Protein AF-A0AAD5R180-F1 (afdb_monomer_lite)

Foldseek 3Di:
DDQWDKDFDADPNQTQKMKTKNDDPDCQRVFDADPVRPDTDHNDDMDIDMDRPSVPDDDPDDPPDDDDDPPDDDDDLQDWAPDADPVRDTRHHDDD

Radius of gyration: 18.38 Å; chains: 1; bounding box: 41×38×53 Å

InterPro domains:
  IPR010347 Tyrosyl-DNA phosphodiesterase I [PF06087] (1-54)
  IPR010347 Tyrosyl-DNA phosphodiesterase I [PTHR12415] (1-91)

Secondary structure (DSSP, 8-state):
----EEEEEEETTEEEEEEEES--SSHHHH-EEETTTTEEE--S---EEEE--GGG---SS-SSPPPPPTT-----TTS-B-S--TTS--B-----

pLDDT: mean 95.78, std 4.72, range [60.38, 98.69]

Structure (mmCIF, N/CA/C/O backbone):
data_AF-A0AAD5R180-F1
#
_entry.id   AF-A0AAD5R180-F1
#
loop_
_atom_site.group_PDB
_atom_site.id
_atom_site.type_symbol
_atom_site.label_atom_id
_atom_site.label_alt_id
_atom_site.label_comp_id
_atom_site.label_asym_id
_atom_site.label_entity_id
_atom_site.label_seq_id
_atom_site.pdbx_PDB_ins_code
_atom_site.Cartn_x
_atom_site.Cartn_y
_atom_site.Cartn_z
_atom_site.occupa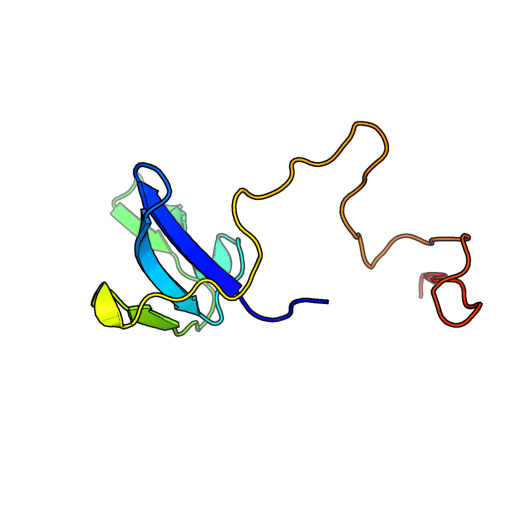ncy
_atom_site.B_iso_or_equiv
_atom_site.auth_seq_id
_atom_site.auth_comp_id
_atom_site.auth_asym_id
_atom_site.auth_atom_id
_atom_site.pdbx_PDB_model_num
ATOM 1 N N . MET A 1 1 ? -1.612 2.651 -14.854 1.00 87.88 1 MET A N 1
ATOM 2 C CA . MET A 1 1 ? -1.015 2.367 -13.532 1.00 87.88 1 MET A CA 1
ATOM 3 C C . MET A 1 1 ? -1.987 2.753 -12.434 1.00 87.88 1 MET A C 1
ATOM 5 O O . MET A 1 1 ? -2.656 3.771 -12.596 1.00 87.88 1 MET A O 1
ATOM 9 N N . PRO A 1 2 ? -2.109 1.953 -11.364 1.00 95.06 2 PRO A N 1
ATOM 10 C CA . PRO A 1 2 ? -3.039 2.242 -10.282 1.00 95.06 2 PRO A CA 1
ATOM 11 C C . PRO A 1 2 ? -2.600 3.489 -9.503 1.00 95.06 2 PRO A C 1
ATOM 13 O O . PRO A 1 2 ? -1.484 3.559 -9.000 1.00 95.06 2 PRO A O 1
ATOM 16 N N . HIS A 1 3 ? -3.499 4.468 -9.389 1.00 97.19 3 HIS A N 1
ATOM 17 C CA . HIS A 1 3 ? -3.380 5.580 -8.435 1.00 97.19 3 HIS A CA 1
ATOM 18 C C . HIS A 1 3 ? -4.303 5.394 -7.213 1.00 97.19 3 HIS A C 1
ATOM 20 O O . HIS A 1 3 ? -4.237 6.167 -6.256 1.00 97.19 3 HIS A O 1
ATOM 26 N N . VAL A 1 4 ? -5.165 4.373 -7.241 1.00 97.44 4 VAL A N 1
ATOM 27 C CA . VAL A 1 4 ? -6.035 3.953 -6.134 1.00 97.44 4 VAL A CA 1
ATOM 28 C C . VAL A 1 4 ? -5.224 3.227 -5.058 1.00 97.44 4 VAL A C 1
ATOM 30 O O . VAL A 1 4 ? -4.262 2.533 -5.382 1.00 97.44 4 VAL A O 1
ATOM 33 N N . LYS A 1 5 ? -5.602 3.388 -3.784 1.00 98.38 5 LYS A N 1
ATOM 34 C CA . LYS A 1 5 ? -4.999 2.679 -2.651 1.00 98.38 5 LYS A CA 1
ATOM 35 C C . LYS A 1 5 ? -6.088 1.867 -1.971 1.00 98.38 5 LYS A C 1
ATOM 37 O O . LYS A 1 5 ? -7.131 2.403 -1.587 1.00 98.38 5 LYS A O 1
ATOM 42 N N . THR A 1 6 ? -5.842 0.572 -1.849 1.00 98.06 6 THR A N 1
ATOM 43 C CA . THR A 1 6 ? -6.776 -0.369 -1.240 1.00 98.06 6 THR A CA 1
ATOM 44 C C . THR A 1 6 ? -6.055 -1.268 -0.258 1.00 98.06 6 THR A C 1
ATOM 46 O O . THR A 1 6 ? -4.995 -1.798 -0.582 1.00 98.06 6 THR A O 1
ATOM 49 N N . TYR A 1 7 ? -6.672 -1.499 0.892 1.00 98.19 7 TYR A N 1
ATOM 50 C CA . TYR A 1 7 ? -6.230 -2.477 1.880 1.00 98.19 7 TYR A CA 1
ATOM 51 C C . TYR A 1 7 ? -7.365 -3.477 2.068 1.00 98.19 7 TYR A C 1
ATOM 53 O O . TYR A 1 7 ? -8.525 -3.077 2.120 1.00 98.19 7 TYR A O 1
ATOM 61 N N . THR A 1 8 ? -7.060 -4.767 2.121 1.00 97.19 8 THR A N 1
ATOM 62 C CA . THR A 1 8 ? -8.077 -5.816 2.238 1.00 97.19 8 THR A CA 1
ATOM 63 C C . THR A 1 8 ? -7.565 -6.942 3.117 1.00 97.19 8 THR A C 1
ATOM 65 O O . THR A 1 8 ? -6.366 -7.224 3.133 1.00 97.19 8 THR A O 1
ATOM 68 N N . GLU A 1 9 ? -8.482 -7.601 3.810 1.00 96.94 9 GLU A N 1
ATOM 69 C CA . GLU A 1 9 ? -8.256 -8.924 4.376 1.00 96.94 9 GLU A CA 1
ATOM 70 C C . GLU A 1 9 ? -8.990 -9.964 3.537 1.00 96.94 9 GLU A C 1
ATOM 72 O O . GLU A 1 9 ? -10.158 -9.781 3.184 1.00 96.94 9 GLU A O 1
ATOM 77 N N . ILE A 1 10 ? -8.300 -11.061 3.230 1.00 95.94 10 ILE A N 1
ATOM 78 C CA . ILE A 1 10 ? -8.840 -12.188 2.473 1.00 95.94 10 ILE A CA 1
ATOM 79 C C . ILE A 1 10 ? -8.534 -13.458 3.263 1.00 95.94 10 ILE A C 1
ATOM 81 O O . ILE A 1 10 ? -7.368 -13.757 3.519 1.00 95.94 10 ILE A O 1
ATOM 85 N N . ILE A 1 11 ? -9.580 -14.198 3.627 1.00 95.75 11 ILE A N 1
ATOM 86 C CA . ILE A 1 11 ? -9.496 -15.472 4.351 1.00 95.75 11 ILE A CA 1
ATOM 87 C C . ILE A 1 11 ? -10.016 -16.559 3.416 1.00 95.75 11 ILE A C 1
ATOM 89 O O . ILE A 1 11 ? -11.127 -16.443 2.899 1.00 95.75 11 ILE A O 1
ATOM 93 N N . ASP A 1 12 ? -9.193 -17.575 3.148 1.00 94.62 12 ASP A N 1
ATOM 94 C CA . ASP A 1 12 ? -9.526 -18.699 2.260 1.00 94.62 12 ASP A CA 1
ATOM 95 C C . ASP A 1 12 ? -10.105 -18.258 0.902 1.00 94.62 12 ASP A C 1
ATOM 97 O O . ASP A 1 12 ? -11.092 -18.795 0.404 1.00 94.62 12 ASP A O 1
ATOM 101 N N . GLY A 1 13 ? -9.513 -17.212 0.315 1.00 92.19 13 GLY A N 1
ATOM 102 C CA . GLY A 1 13 ? -9.930 -16.643 -0.971 1.00 92.19 13 GLY A CA 1
ATOM 103 C C . GLY A 1 13 ? -11.162 -15.731 -0.924 1.00 92.19 13 GLY A C 1
ATOM 104 O O . GLY A 1 13 ? -11.528 -15.166 -1.952 1.00 92.19 13 GLY A O 1
ATOM 105 N N . ASN A 1 14 ? -11.771 -15.529 0.246 1.00 93.56 14 ASN A N 1
ATOM 106 C CA . ASN A 1 14 ? -12.943 -14.675 0.425 1.00 93.56 14 ASN A CA 1
ATOM 107 C C . ASN A 1 14 ? -12.560 -13.344 1.096 1.00 93.56 14 ASN A C 1
ATOM 109 O O . ASN A 1 14 ? -12.073 -13.357 2.234 1.00 93.56 14 ASN A O 1
ATOM 113 N N . PRO A 1 15 ? -12.780 -12.188 0.437 1.00 95.31 15 PRO A N 1
ATOM 114 C CA . PRO A 1 15 ? -12.587 -10.882 1.059 1.00 95.31 15 PRO A CA 1
ATOM 115 C C . PRO A 1 15 ? -13.503 -10.711 2.275 1.00 95.31 15 PRO A C 1
ATOM 117 O O . PRO A 1 15 ? -14.701 -10.964 2.182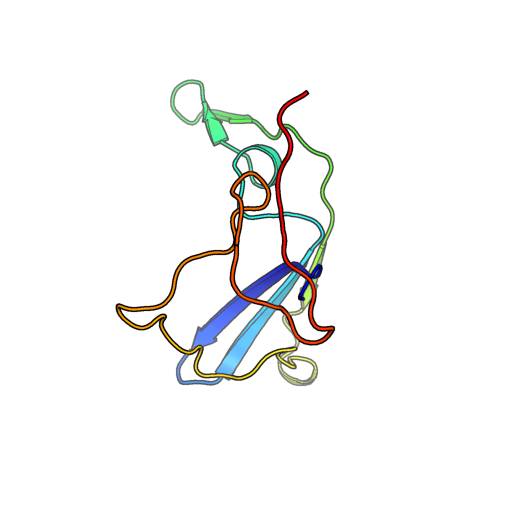 1.00 95.31 15 PRO A O 1
ATOM 120 N N . GLN A 1 16 ? -12.946 -10.264 3.398 1.00 97.06 16 GLN A N 1
ATOM 121 C CA . GLN A 1 16 ? -13.691 -9.991 4.636 1.00 97.06 16 GLN A CA 1
ATOM 122 C C . GLN A 1 16 ? -14.065 -8.515 4.751 1.00 97.06 16 GLN A C 1
ATOM 124 O O . GLN A 1 16 ? -15.153 -8.157 5.196 1.00 97.06 16 GLN A O 1
ATOM 129 N N . TRP A 1 17 ? -13.157 -7.648 4.314 1.00 97.56 17 TRP A N 1
ATOM 130 C CA . TRP A 1 17 ? -13.371 -6.214 4.211 1.00 97.56 17 TRP A CA 1
ATOM 131 C C . TRP A 1 17 ? -12.420 -5.617 3.179 1.00 97.56 17 TRP A C 1
ATOM 133 O O . TRP A 1 17 ? -11.364 -6.174 2.857 1.00 97.56 17 TRP A O 1
ATOM 143 N N . ILE A 1 18 ? -12.797 -4.450 2.666 1.00 97.88 18 ILE A N 1
ATOM 144 C CA . ILE A 1 18 ? -11.927 -3.617 1.842 1.00 97.88 18 ILE A CA 1
ATOM 145 C C . ILE A 1 18 ? -11.995 -2.173 2.329 1.00 97.88 18 ILE A C 1
ATOM 147 O O . ILE A 1 18 ? -13.068 -1.619 2.562 1.00 97.88 18 ILE A O 1
ATOM 151 N N . LEU A 1 19 ? -10.831 -1.558 2.474 1.00 98.31 19 LEU A N 1
ATOM 152 C CA . LEU A 1 19 ? -10.664 -0.135 2.705 1.00 98.31 19 LEU A CA 1
ATOM 153 C C . LEU A 1 19 ? -10.183 0.506 1.409 1.00 98.31 19 LEU A C 1
ATOM 155 O O . LEU A 1 19 ? -9.100 0.175 0.928 1.00 98.31 19 LEU A O 1
ATOM 159 N N . VAL A 1 20 ? -10.955 1.453 0.884 1.00 98.00 20 VAL A N 1
ATOM 160 C CA . VAL A 1 20 ? -10.538 2.325 -0.222 1.00 98.00 20 VAL A CA 1
ATOM 161 C C . VAL A 1 20 ? -10.198 3.690 0.364 1.00 98.00 20 VAL A C 1
ATOM 163 O O . VAL A 1 20 ? -11.024 4.277 1.060 1.00 98.00 20 VAL A O 1
ATOM 166 N N . THR A 1 21 ? -8.980 4.184 0.136 1.00 98.69 21 THR A N 1
ATOM 167 C CA . THR A 1 21 ? -8.445 5.356 0.852 1.00 98.69 21 THR A CA 1
ATOM 168 C C . THR A 1 21 ? -7.502 6.194 -0.013 1.00 98.69 21 THR A C 1
ATOM 170 O O . THR A 1 21 ? -7.037 5.749 -1.064 1.00 98.69 21 THR A O 1
ATOM 173 N N . SER A 1 22 ? -7.212 7.420 0.424 1.00 98.69 22 SER A N 1
ATOM 174 C CA . SER A 1 22 ? -6.118 8.240 -0.110 1.00 98.69 22 SER A CA 1
ATOM 175 C C . SER A 1 22 ? -4.738 7.825 0.430 1.00 98.69 22 SER A C 1
ATOM 177 O O . SER A 1 22 ? -3.732 8.041 -0.251 1.00 98.69 22 SER A O 1
ATOM 179 N N . ALA A 1 23 ? -4.699 7.154 1.589 1.00 98.62 23 ALA A N 1
ATOM 180 C CA . ALA A 1 23 ? -3.477 6.797 2.304 1.00 98.62 23 ALA A CA 1
ATOM 181 C C . ALA A 1 23 ? -2.588 5.812 1.525 1.00 98.62 23 ALA A C 1
ATOM 183 O O . ALA A 1 23 ? -2.938 4.648 1.332 1.00 98.62 23 ALA A O 1
ATOM 184 N N . ASN A 1 24 ? -1.397 6.267 1.131 1.00 98.50 24 ASN A N 1
ATOM 185 C CA . ASN A 1 24 ? -0.307 5.395 0.679 1.00 98.50 24 ASN A CA 1
ATOM 186 C C . ASN A 1 24 ? 0.309 4.609 1.849 1.00 98.50 24 ASN A C 1
ATOM 188 O O . ASN A 1 24 ? 0.134 4.963 3.018 1.00 98.50 24 ASN A O 1
ATOM 192 N N . LEU A 1 25 ? 1.127 3.594 1.540 1.00 98.25 25 LEU A N 1
ATOM 193 C CA . LEU A 1 25 ? 1.924 2.877 2.540 1.00 98.25 25 LEU A CA 1
ATOM 194 C C . LEU A 1 25 ? 3.052 3.771 3.084 1.00 98.25 25 LEU A C 1
ATOM 196 O O . LEU A 1 25 ? 4.191 3.726 2.630 1.00 98.25 25 LEU A O 1
ATOM 200 N N . SER A 1 26 ? 2.721 4.625 4.052 1.00 98.19 26 SER A N 1
ATOM 201 C CA . SER A 1 26 ? 3.668 5.537 4.688 1.00 98.19 26 SER A CA 1
ATOM 202 C C . SER A 1 26 ? 3.299 5.820 6.143 1.00 98.19 26 SER A C 1
ATOM 204 O O . SER A 1 26 ? 2.125 5.862 6.511 1.00 98.19 26 SER A O 1
ATOM 206 N N . LYS A 1 27 ? 4.313 6.105 6.966 1.00 98.31 27 LYS A N 1
ATOM 207 C CA . LYS A 1 27 ? 4.126 6.564 8.353 1.00 98.31 27 LYS A CA 1
ATOM 208 C C . LYS A 1 27 ? 3.432 7.922 8.445 1.00 98.31 27 LYS A C 1
ATOM 210 O O . LYS A 1 27 ? 2.804 8.223 9.450 1.00 98.31 27 LYS A O 1
ATOM 215 N N . ALA A 1 28 ? 3.576 8.766 7.425 1.00 98.25 28 ALA A N 1
ATOM 216 C CA . ALA A 1 28 ? 2.921 10.069 7.405 1.00 98.25 28 ALA A CA 1
ATOM 217 C C . ALA A 1 28 ? 1.392 9.924 7.330 1.00 98.25 28 ALA A C 1
ATOM 219 O O . ALA A 1 28 ? 0.691 10.609 8.073 1.00 98.25 28 ALA A O 1
ATOM 220 N N . ALA A 1 29 ? 0.922 8.984 6.503 1.00 98.44 29 ALA A N 1
ATOM 221 C CA . ALA A 1 29 ? -0.489 8.666 6.317 1.00 98.44 29 ALA A CA 1
ATOM 222 C C . ALA A 1 29 ? -1.082 7.846 7.478 1.00 98.44 29 ALA A C 1
ATOM 224 O O . ALA A 1 29 ? -2.139 8.185 7.996 1.00 98.44 29 ALA A O 1
ATOM 225 N N . TRP A 1 30 ? -0.393 6.784 7.911 1.00 98.38 30 TRP A N 1
ATOM 226 C CA . TRP A 1 30 ? -0.923 5.822 8.894 1.00 98.38 30 TRP A CA 1
ATOM 227 C C . TRP A 1 30 ? -0.586 6.135 10.352 1.00 98.38 30 TRP A C 1
ATOM 229 O O . TRP A 1 30 ? -1.184 5.585 11.275 1.00 98.38 30 TRP A O 1
ATOM 239 N N . GLY A 1 31 ? 0.370 7.030 10.559 1.00 97.94 31 GLY A N 1
ATOM 240 C CA . GLY A 1 31 ? 0.900 7.367 11.864 1.00 97.94 31 GLY A CA 1
ATOM 241 C C . GLY A 1 31 ? 2.075 6.493 12.302 1.00 97.94 31 GLY A C 1
ATOM 242 O O . GLY A 1 31 ? 2.342 5.421 11.760 1.00 97.94 31 GLY A O 1
ATOM 243 N N . ASP A 1 32 ? 2.808 6.988 13.296 1.00 98.12 32 ASP A N 1
ATOM 244 C CA . ASP A 1 32 ? 3.917 6.284 13.943 1.00 98.12 32 ASP A CA 1
ATOM 245 C C . ASP A 1 32 ? 3.852 6.501 15.460 1.00 98.12 32 ASP A C 1
ATOM 247 O O . ASP A 1 32 ? 3.614 7.624 15.922 1.00 98.12 32 ASP A O 1
ATOM 251 N N . PHE A 1 33 ? 4.050 5.439 16.243 1.00 97.94 33 PHE A N 1
ATOM 252 C CA . PHE A 1 33 ? 4.018 5.524 17.703 1.00 97.94 33 PHE A CA 1
ATOM 253 C C . PHE A 1 33 ? 5.280 6.208 18.245 1.00 97.94 33 PHE A C 1
ATOM 255 O O . PHE A 1 33 ? 6.403 5.866 17.886 1.00 97.94 33 PHE A O 1
ATOM 262 N N . GLN A 1 34 ? 5.098 7.150 19.166 1.00 96.12 34 GLN A N 1
ATOM 263 C CA . GLN A 1 34 ? 6.151 7.942 19.803 1.00 96.12 34 GLN A CA 1
ATOM 264 C C . GLN A 1 34 ? 5.944 8.014 21.318 1.00 96.12 34 GLN A C 1
ATOM 266 O O . GLN A 1 34 ? 4.951 7.505 21.844 1.00 96.12 34 GLN A O 1
ATOM 271 N N . LYS A 1 35 ? 6.904 8.630 22.026 1.00 95.19 35 LYS A N 1
ATOM 272 C CA . LYS A 1 35 ? 6.877 8.817 23.489 1.00 95.19 35 LYS A CA 1
ATOM 273 C C . LYS A 1 35 ? 6.550 7.510 24.221 1.00 95.19 35 LYS A C 1
ATOM 275 O O . LYS A 1 35 ? 5.571 7.421 24.957 1.00 95.19 35 LYS A O 1
ATOM 280 N N . THR A 1 36 ? 7.322 6.461 23.935 1.00 95.12 36 THR A N 1
ATOM 281 C CA . THR A 1 36 ? 7.116 5.132 24.539 1.00 95.12 36 THR A CA 1
ATOM 282 C C . THR A 1 36 ? 5.702 4.585 24.276 1.00 95.12 36 THR A C 1
ATOM 284 O O . THR A 1 36 ? 5.046 4.058 25.165 1.00 95.12 36 THR A O 1
ATOM 287 N N . LYS A 1 37 ? 5.221 4.726 23.031 1.00 95.19 37 LYS A N 1
ATOM 288 C CA . LYS A 1 37 ? 3.905 4.257 22.551 1.00 95.19 37 LYS A CA 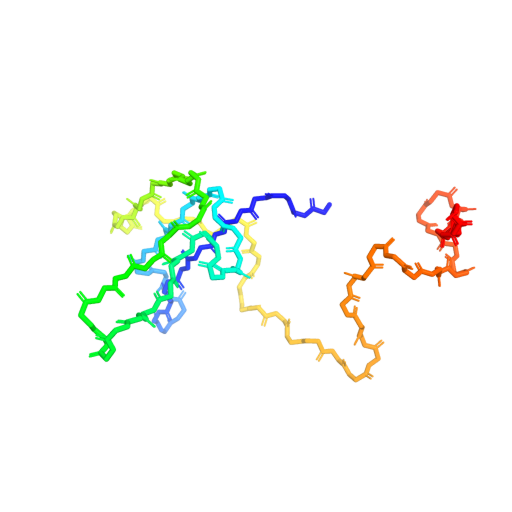1
ATOM 289 C C . LYS A 1 37 ? 2.685 4.931 23.198 1.00 95.19 37 LYS A C 1
ATOM 291 O O . LYS A 1 37 ? 1.581 4.411 23.093 1.00 95.19 37 LYS A O 1
ATOM 296 N N . THR A 1 38 ? 2.859 6.102 23.809 1.00 97.75 38 THR A N 1
ATOM 297 C CA . THR A 1 38 ? 1.743 6.885 24.375 1.00 97.75 38 THR A CA 1
ATOM 298 C C . THR A 1 38 ? 1.148 7.897 23.394 1.00 97.75 38 THR A C 1
ATOM 300 O O . THR A 1 38 ? 0.060 8.412 23.630 1.00 97.75 38 THR A O 1
ATOM 303 N N . GLN A 1 39 ? 1.833 8.182 22.283 1.00 98.19 39 GLN A N 1
ATOM 304 C CA . GLN A 1 39 ? 1.377 9.127 21.263 1.00 98.19 39 GLN A CA 1
ATOM 305 C C . GLN A 1 39 ? 1.422 8.476 19.878 1.00 98.19 39 GLN A C 1
ATOM 307 O O . GLN A 1 39 ? 2.462 7.951 19.492 1.00 98.19 39 GLN A O 1
ATOM 312 N N . LEU A 1 40 ? 0.336 8.562 19.108 1.00 98.06 40 LEU A N 1
ATOM 313 C CA . LEU A 1 40 ? 0.313 8.215 17.682 1.00 98.06 40 LEU A CA 1
ATOM 314 C C . LEU A 1 40 ? 0.445 9.503 16.856 1.00 98.06 40 LEU A C 1
ATOM 316 O O . LEU A 1 40 ? -0.433 10.360 16.908 1.00 98.06 40 LEU A O 1
ATOM 320 N N . MET A 1 41 ? 1.554 9.676 16.130 1.00 98.06 41 MET A N 1
ATOM 321 C CA . MET A 1 41 ? 1.799 10.879 15.323 1.00 98.06 41 MET A CA 1
ATOM 322 C C . MET A 1 41 ? 1.423 10.648 13.858 1.00 98.06 41 MET A C 1
ATOM 324 O O . MET A 1 41 ? 2.142 9.931 13.169 1.00 98.06 41 MET A O 1
ATOM 328 N N . VAL A 1 42 ? 0.378 11.324 13.371 1.00 98.31 42 VAL A N 1
ATOM 329 C CA . VAL A 1 42 ? -0.028 11.377 11.951 1.00 98.31 42 VAL A CA 1
ATOM 330 C C . VAL A 1 42 ? 0.428 12.707 11.340 1.00 98.31 42 VAL A C 1
ATOM 332 O O . VAL A 1 42 ? 0.356 13.741 12.003 1.00 98.31 42 VAL A O 1
ATOM 335 N N . ARG A 1 43 ? 0.950 12.690 10.104 1.00 98.12 43 ARG A N 1
ATOM 336 C CA . ARG A 1 43 ? 1.551 13.872 9.442 1.00 98.12 43 ARG A CA 1
ATOM 337 C C . ARG A 1 43 ? 0.804 14.341 8.189 1.00 98.12 43 ARG A C 1
ATOM 339 O O . ARG A 1 43 ? 1.156 15.387 7.651 1.00 98.12 43 ARG A O 1
ATOM 346 N N . SER A 1 44 ? -0.195 13.591 7.733 1.00 98.44 44 SER A N 1
ATOM 347 C CA . SER A 1 44 ? -0.950 13.871 6.509 1.00 98.44 44 SER A CA 1
ATOM 348 C C . SER A 1 44 ? -2.453 13.785 6.764 1.00 98.44 44 SER A C 1
ATOM 350 O O . SER A 1 44 ? -2.899 13.022 7.619 1.00 98.44 44 SER A O 1
ATOM 352 N N . TYR A 1 45 ? -3.232 14.569 6.017 1.00 98.50 45 TYR A N 1
ATOM 353 C CA . TYR A 1 45 ? -4.686 14.429 5.976 1.00 98.50 45 TYR A CA 1
ATOM 354 C C . TYR A 1 45 ? -5.035 13.335 4.977 1.00 98.50 45 TYR A C 1
ATOM 356 O O . TYR A 1 45 ? -4.733 13.463 3.794 1.00 98.50 45 TYR A O 1
ATOM 364 N N . GLU A 1 46 ? -5.670 12.276 5.458 1.00 98.62 46 GLU A N 1
ATOM 365 C CA . GLU A 1 46 ? -6.082 11.138 4.646 1.00 98.62 46 GLU A CA 1
ATOM 366 C C . GLU A 1 46 ? -7.531 10.780 4.977 1.00 98.62 46 GLU A C 1
ATOM 368 O O . GLU A 1 46 ? -7.983 10.970 6.108 1.00 98.62 46 GLU A O 1
ATOM 373 N N . LEU A 1 47 ? -8.263 10.252 3.998 1.00 98.62 47 LEU A N 1
ATOM 374 C CA . LEU A 1 47 ? -9.641 9.807 4.175 1.00 98.62 47 LEU A CA 1
ATOM 375 C C . LEU A 1 47 ? -9.893 8.539 3.359 1.00 98.62 47 LEU A C 1
ATOM 377 O O . LEU A 1 47 ? -9.402 8.387 2.240 1.00 98.62 47 LEU A O 1
ATOM 381 N N . GLY A 1 48 ? -10.699 7.639 3.914 1.00 98.31 48 GLY A N 1
ATOM 382 C CA . GLY A 1 48 ? -11.124 6.423 3.239 1.00 98.31 48 GLY A CA 1
ATOM 383 C C . GLY A 1 48 ? -12.453 5.900 3.762 1.00 98.31 48 GLY A C 1
ATOM 384 O O . GLY A 1 48 ? -12.958 6.356 4.787 1.00 98.31 48 GLY A O 1
ATOM 385 N N . VAL A 1 49 ? -13.010 4.931 3.042 1.00 98.00 49 VAL A N 1
ATOM 386 C CA . VAL A 1 49 ? -14.251 4.236 3.391 1.00 98.00 49 VAL A CA 1
ATOM 387 C C . VAL A 1 49 ? -13.939 2.756 3.571 1.00 98.00 49 VAL A C 1
ATOM 389 O O . VAL A 1 49 ? -13.407 2.114 2.663 1.00 98.00 49 VAL A O 1
ATOM 392 N N . LEU A 1 50 ? -14.274 2.226 4.747 1.00 98.12 50 LEU A N 1
ATOM 393 C CA . LEU A 1 50 ? -14.217 0.798 5.040 1.00 98.12 50 LEU A CA 1
ATOM 394 C C . LEU A 1 50 ? -15.557 0.157 4.671 1.00 98.12 50 LEU A C 1
ATOM 396 O O . LEU A 1 50 ? -16.605 0.562 5.173 1.00 98.12 50 LEU A O 1
ATOM 400 N N . ILE A 1 51 ? -15.515 -0.852 3.808 1.00 97.62 51 ILE A N 1
ATOM 401 C CA . ILE A 1 51 ? -16.671 -1.653 3.412 1.00 97.62 51 ILE A CA 1
ATOM 402 C C . ILE A 1 51 ? -16.504 -3.035 4.039 1.00 97.62 51 ILE A C 1
ATOM 404 O O . ILE A 1 51 ? -15.503 -3.709 3.800 1.00 97.62 51 ILE A O 1
ATOM 408 N N . THR A 1 52 ? -17.491 -3.445 4.831 1.00 96.38 52 THR A N 1
ATOM 409 C CA . THR A 1 52 ? -17.525 -4.745 5.527 1.00 96.38 52 THR A CA 1
ATOM 410 C C . THR A 1 52 ? -18.716 -5.614 5.115 1.00 96.38 52 THR A C 1
ATOM 412 O O . THR A 1 52 ? -18.796 -6.775 5.499 1.00 96.38 52 THR A O 1
ATOM 415 N N . ASP A 1 53 ? -19.650 -5.073 4.325 1.00 95.38 53 ASP A N 1
ATOM 416 C CA . ASP A 1 53 ? -20.775 -5.829 3.772 1.00 95.38 53 ASP A CA 1
ATOM 417 C C . ASP A 1 53 ? -20.264 -6.787 2.691 1.00 95.38 53 ASP A C 1
ATOM 419 O O . ASP A 1 53 ? -19.941 -6.362 1.578 1.00 95.38 53 ASP A O 1
ATOM 423 N N . SER A 1 54 ? -20.212 -8.080 3.021 1.00 89.62 54 SER A N 1
ATOM 424 C CA . SER A 1 54 ? -19.707 -9.143 2.147 1.00 89.62 54 SER A CA 1
ATOM 425 C C . SER A 1 54 ? -20.418 -9.203 0.793 1.00 89.62 54 SER A C 1
ATOM 427 O O . SER A 1 54 ? -19.791 -9.531 -0.214 1.00 89.62 54 SER A O 1
ATOM 429 N N . SER A 1 55 ? -21.691 -8.796 0.717 1.00 91.75 55 SER A N 1
ATOM 430 C CA . SER A 1 55 ? -22.435 -8.751 -0.548 1.00 91.75 55 SER A CA 1
ATOM 431 C C . SER A 1 55 ? -21.895 -7.693 -1.523 1.00 91.75 55 SER A C 1
ATOM 433 O O . SER A 1 55 ? -22.024 -7.838 -2.744 1.00 91.75 55 SER A O 1
ATOM 435 N N . ARG A 1 56 ? -21.230 -6.657 -0.994 1.00 90.25 56 ARG A N 1
ATOM 436 C CA . ARG A 1 56 ? -20.680 -5.508 -1.731 1.00 90.25 56 ARG A CA 1
ATOM 437 C C . ARG A 1 56 ? -19.175 -5.591 -1.957 1.00 90.25 56 ARG A C 1
ATOM 439 O O . ARG A 1 56 ? -18.619 -4.714 -2.618 1.00 90.25 56 ARG A O 1
ATOM 446 N N . LEU A 1 57 ? -18.505 -6.616 -1.436 1.00 94.00 57 LEU A N 1
ATOM 447 C CA . LEU A 1 57 ? -17.066 -6.763 -1.617 1.00 94.00 57 LEU A CA 1
ATOM 448 C C . LEU A 1 57 ? -16.755 -7.199 -3.050 1.00 94.00 57 LEU A C 1
ATOM 450 O O . LEU A 1 57 ? -17.216 -8.234 -3.539 1.00 94.00 57 LEU A O 1
ATOM 454 N N . ARG A 1 58 ? -15.977 -6.366 -3.739 1.00 91.31 58 ARG A N 1
ATOM 455 C CA . ARG A 1 58 ? -15.410 -6.617 -5.065 1.00 91.31 58 ARG A CA 1
ATOM 456 C C . ARG A 1 58 ? -13.976 -6.100 -5.056 1.00 91.31 58 ARG A C 1
ATOM 458 O O . ARG A 1 58 ? -13.749 -4.940 -4.715 1.00 91.31 58 ARG A O 1
ATOM 465 N N . LEU A 1 59 ? -13.019 -6.957 -5.403 1.00 94.31 59 LEU A N 1
ATOM 466 C CA . LEU A 1 59 ? -11.622 -6.548 -5.531 1.00 94.31 59 LEU A CA 1
ATOM 467 C C . LEU A 1 59 ? -11.432 -5.837 -6.881 1.00 94.31 59 LEU A C 1
ATOM 469 O O . LEU A 1 59 ? -11.877 -6.361 -7.901 1.00 94.31 59 LEU A O 1
ATOM 473 N N . PRO A 1 60 ? -10.785 -4.659 -6.924 1.00 94.44 60 PRO A N 1
ATOM 474 C CA . PRO A 1 60 ? -10.524 -3.937 -8.171 1.00 94.44 60 PRO A CA 1
ATOM 475 C C . PRO A 1 60 ? -9.270 -4.443 -8.913 1.00 94.44 60 PRO A C 1
ATOM 477 O O . PRO A 1 60 ? -8.734 -3.739 -9.766 1.00 94.44 60 PRO A O 1
ATOM 480 N N . TYR A 1 61 ? -8.769 -5.624 -8.553 1.00 95.75 61 TYR A N 1
ATOM 481 C CA . TYR A 1 61 ? -7.585 -6.274 -9.108 1.00 95.75 61 TYR A CA 1
ATOM 482 C C . TYR A 1 61 ? -7.739 -7.794 -9.024 1.00 95.75 61 TYR A C 1
ATOM 484 O O . TYR A 1 61 ? -8.574 -8.302 -8.270 1.00 95.75 61 TYR A O 1
ATOM 492 N N . ASP A 1 62 ? -6.903 -8.504 -9.776 1.00 96.12 62 ASP A N 1
ATOM 493 C CA . ASP A 1 62 ? -6.896 -9.962 -9.809 1.00 96.12 62 ASP A CA 1
ATOM 494 C C . ASP A 1 62 ? -6.393 -10.558 -8.487 1.00 96.12 62 ASP A C 1
ATOM 496 O O . ASP A 1 62 ? -5.447 -10.064 -7.866 1.00 96.12 62 ASP A O 1
ATOM 500 N N . TYR A 1 63 ? -7.021 -11.655 -8.071 1.00 94.75 63 TYR A N 1
ATOM 501 C CA . TYR A 1 63 ? -6.617 -12.451 -6.918 1.00 94.75 63 TYR A CA 1
ATOM 502 C C . TYR A 1 63 ? -6.514 -13.933 -7.327 1.00 94.75 63 TYR A C 1
ATOM 504 O O . TYR A 1 63 ? -7.409 -14.411 -8.029 1.00 94.75 63 TYR A O 1
ATOM 512 N N . PRO A 1 64 ? -5.481 -14.684 -6.888 1.00 95.94 64 PRO A N 1
ATOM 513 C CA . PRO A 1 64 ? -4.413 -14.290 -5.964 1.00 95.94 64 PRO A CA 1
ATOM 514 C C . PRO A 1 64 ? -3.424 -13.287 -6.569 1.00 95.94 64 PRO A C 1
ATOM 516 O O . PRO A 1 64 ? -3.166 -13.297 -7.770 1.00 95.94 64 PRO A O 1
ATOM 519 N N . VAL A 1 65 ? -2.845 -12.432 -5.720 1.00 95.56 65 VAL A N 1
ATOM 520 C CA . VAL A 1 65 ? -1.803 -11.493 -6.158 1.00 95.56 65 VAL A CA 1
ATOM 521 C C . VAL A 1 65 ? -0.561 -12.254 -6.622 1.00 95.56 65 VAL A C 1
ATOM 523 O O . VAL A 1 65 ? -0.099 -13.191 -5.966 1.00 95.56 65 VAL A O 1
ATOM 526 N N . MET A 1 66 ? -0.011 -11.841 -7.761 1.00 96.94 66 MET A N 1
ATOM 527 C CA . MET A 1 66 ? 1.184 -12.454 -8.329 1.00 96.94 66 MET A CA 1
ATOM 528 C C . MET A 1 66 ? 2.437 -11.885 -7.660 1.00 96.94 66 MET A C 1
ATOM 530 O O . MET A 1 66 ? 2.633 -10.670 -7.615 1.00 96.94 66 MET A O 1
ATOM 534 N N . LYS A 1 67 ? 3.292 -12.766 -7.129 1.00 97.81 67 LYS A N 1
ATOM 535 C CA . LYS A 1 67 ? 4.607 -12.361 -6.622 1.00 97.81 67 LYS A CA 1
ATOM 536 C C . LYS A 1 67 ? 5.492 -11.914 -7.780 1.00 97.81 67 LYS A C 1
ATOM 538 O O . LYS A 1 67 ? 5.448 -12.509 -8.852 1.00 97.81 67 LYS A O 1
ATOM 543 N N . TYR A 1 68 ? 6.325 -10.918 -7.512 1.00 98.00 68 TYR A N 1
ATOM 544 C CA . TYR A 1 68 ? 7.379 -10.504 -8.429 1.00 98.00 68 TYR A CA 1
ATOM 545 C C . TYR A 1 68 ? 8.345 -11.672 -8.661 1.00 98.00 68 TYR A C 1
ATOM 547 O O . TYR A 1 68 ? 8.660 -12.426 -7.734 1.00 98.00 68 TYR A O 1
ATOM 555 N N . SER A 1 69 ? 8.790 -11.828 -9.902 1.00 98.06 69 SER A N 1
ATOM 556 C CA . SER A 1 69 ? 9.865 -12.739 -10.276 1.00 98.06 69 SER A CA 1
ATOM 557 C C . SER A 1 69 ? 11.230 -12.157 -9.895 1.00 98.06 69 SER A C 1
ATOM 559 O O . SER A 1 69 ? 11.349 -10.996 -9.511 1.00 98.06 69 SER A O 1
ATOM 561 N N . SER A 1 70 ? 12.293 -12.948 -10.043 1.00 97.75 70 SER A N 1
ATOM 562 C CA . SER A 1 70 ? 13.667 -12.481 -9.811 1.00 97.75 70 SER A CA 1
ATOM 563 C C . SER A 1 70 ? 14.165 -11.452 -10.833 1.00 97.75 70 SER A C 1
ATOM 565 O O . SER A 1 70 ? 15.267 -10.942 -10.672 1.00 97.75 70 SER A O 1
ATOM 567 N N . ALA A 1 71 ? 13.413 -11.209 -11.910 1.00 97.06 71 ALA A N 1
ATOM 568 C CA . ALA A 1 71 ? 13.742 -10.224 -12.939 1.00 97.06 71 ALA A CA 1
ATOM 569 C C . ALA A 1 71 ? 12.899 -8.941 -12.826 1.00 97.06 71 ALA A C 1
ATOM 571 O O . ALA A 1 71 ? 13.129 -8.002 -13.588 1.00 97.06 71 ALA A O 1
ATOM 572 N N . ASP A 1 72 ? 11.915 -8.913 -11.923 1.00 96.81 72 ASP A N 1
ATOM 573 C CA . ASP A 1 72 ? 11.034 -7.766 -11.733 1.00 96.81 72 ASP A CA 1
ATOM 574 C C . ASP A 1 72 ? 11.624 -6.790 -10.718 1.00 96.81 72 ASP A C 1
ATOM 576 O O . ASP A 1 72 ? 12.121 -7.182 -9.665 1.00 96.81 72 ASP A O 1
ATOM 580 N N . GLU A 1 73 ? 11.483 -5.501 -11.007 1.00 95.31 73 GLU A N 1
ATOM 581 C CA . GLU A 1 73 ? 11.908 -4.411 -10.135 1.00 95.31 73 GLU A CA 1
ATOM 582 C C . GLU A 1 73 ? 10.726 -3.462 -9.892 1.00 95.31 73 GLU A C 1
ATOM 584 O O . GLU A 1 73 ? 9.888 -3.264 -10.784 1.00 95.31 73 GLU A O 1
ATOM 589 N N . PRO A 1 74 ? 10.604 -2.859 -8.697 1.00 96.56 74 PRO A N 1
ATOM 590 C CA . PRO A 1 74 ? 9.595 -1.840 -8.463 1.00 96.56 74 PRO A CA 1
ATOM 591 C C . PRO A 1 74 ? 9.869 -0.607 -9.329 1.00 96.56 74 PRO A C 1
ATOM 593 O O . PRO A 1 74 ? 11.012 -0.216 -9.557 1.00 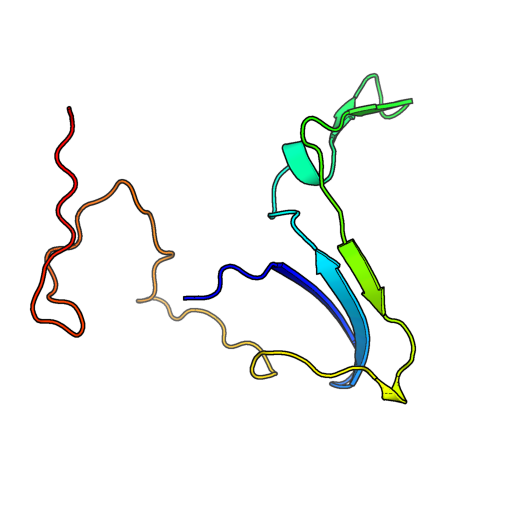96.56 74 PRO A O 1
ATOM 596 N N . TRP A 1 75 ? 8.801 0.062 -9.762 1.00 95.81 75 TRP A N 1
ATOM 597 C CA . TRP A 1 75 ? 8.937 1.340 -10.449 1.00 95.81 75 TRP A CA 1
ATOM 598 C C . TRP A 1 75 ? 9.468 2.418 -9.495 1.00 95.81 75 TRP A C 1
ATOM 600 O O . TRP A 1 75 ? 8.793 2.813 -8.542 1.00 95.81 75 TRP A O 1
ATOM 610 N N . LEU A 1 76 ? 10.655 2.928 -9.801 1.00 96.25 76 LEU A N 1
ATOM 611 C CA . LEU A 1 76 ? 11.267 4.109 -9.195 1.00 96.25 76 LEU A CA 1
ATOM 612 C C . LEU A 1 76 ? 11.213 5.267 -10.195 1.00 96.25 76 LEU A C 1
ATOM 614 O O . LEU A 1 76 ? 11.704 5.135 -11.313 1.00 96.25 76 LEU A O 1
ATOM 618 N N . CYS A 1 77 ? 10.591 6.388 -9.830 1.00 93.62 77 CYS A N 1
ATOM 619 C CA . CYS A 1 77 ? 10.361 7.502 -10.758 1.00 93.62 77 CYS A CA 1
ATOM 620 C C . CYS A 1 77 ? 11.602 8.374 -11.013 1.00 93.62 77 CYS A C 1
ATOM 622 O O . CYS A 1 77 ? 11.614 9.158 -11.961 1.00 93.62 77 CYS A O 1
ATOM 624 N N . ASP A 1 78 ? 12.630 8.249 -10.180 1.00 94.81 78 ASP A N 1
ATOM 625 C CA . ASP A 1 78 ? 13.841 9.069 -10.150 1.00 94.81 78 ASP A CA 1
ATOM 626 C C . ASP A 1 78 ? 15.068 8.390 -10.784 1.00 94.81 78 ASP A C 1
ATOM 628 O 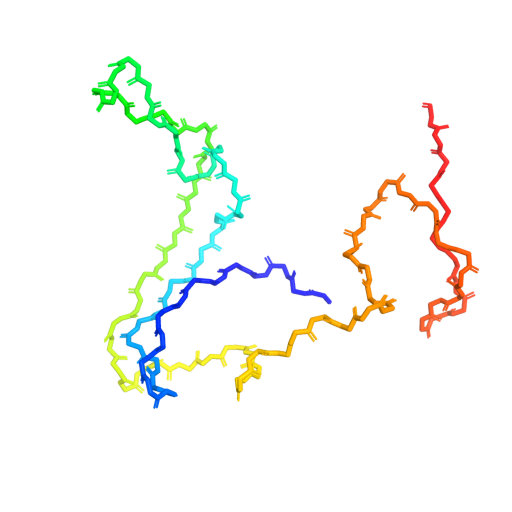O . ASP A 1 78 ? 16.159 8.967 -10.792 1.00 94.81 78 ASP A O 1
ATOM 632 N N . ILE A 1 79 ? 14.890 7.201 -11.369 1.00 95.06 79 ILE A N 1
ATOM 633 C CA . ILE A 1 79 ? 15.916 6.509 -12.157 1.00 95.06 79 ILE A CA 1
ATOM 634 C C . ILE A 1 79 ? 15.553 6.495 -13.641 1.00 95.06 79 ILE A C 1
ATOM 636 O O . ILE A 1 79 ? 14.381 6.558 -14.003 1.00 95.06 79 ILE A O 1
ATOM 640 N N . SER A 1 80 ? 16.563 6.393 -14.505 1.00 96.06 80 SER A N 1
ATOM 641 C CA . SER A 1 80 ? 16.363 6.317 -15.954 1.00 96.06 80 SER A CA 1
ATOM 642 C C . SER A 1 80 ? 16.142 4.876 -16.422 1.00 96.06 80 SER A C 1
ATOM 644 O O . SER A 1 80 ? 16.942 3.997 -16.111 1.00 96.06 80 SER A O 1
ATOM 646 N N . TYR A 1 81 ? 15.117 4.657 -17.246 1.00 96.00 81 TYR A N 1
ATOM 647 C CA . TYR A 1 81 ? 14.854 3.409 -17.961 1.00 96.00 81 TYR A CA 1
ATOM 648 C C . TYR A 1 81 ? 15.065 3.634 -19.458 1.00 96.00 81 TYR A C 1
ATOM 650 O O . TYR A 1 81 ? 14.361 4.419 -20.093 1.00 96.00 81 TYR A O 1
ATOM 658 N N . THR A 1 82 ? 16.044 2.929 -20.024 1.00 96.19 82 THR A N 1
ATOM 659 C CA . THR A 1 82 ? 16.436 3.038 -21.440 1.00 96.19 82 THR A CA 1
ATOM 660 C C . THR A 1 82 ? 15.661 2.095 -22.358 1.00 96.19 82 THR A C 1
ATOM 662 O O . THR A 1 82 ? 15.746 2.211 -23.578 1.00 96.19 82 THR A O 1
ATOM 665 N N . LYS A 1 83 ? 14.893 1.155 -21.801 1.00 96.06 83 LYS A N 1
ATOM 666 C CA . LYS A 1 83 ? 13.981 0.324 -22.586 1.00 96.06 83 LYS A CA 1
ATOM 667 C C . LYS A 1 83 ? 12.801 1.175 -23.056 1.00 96.06 83 LYS A C 1
ATOM 669 O O . LYS A 1 83 ? 12.247 1.938 -22.270 1.00 96.06 83 LYS A O 1
ATOM 674 N N . GLU A 1 84 ? 12.428 1.020 -24.321 1.00 96.88 84 GLU A N 1
ATOM 675 C CA . GLU A 1 84 ? 11.256 1.684 -24.883 1.00 96.88 84 GLU A CA 1
ATOM 676 C C . GLU A 1 84 ? 9.960 1.183 -24.231 1.00 96.88 84 GLU A C 1
ATOM 678 O O . GLU A 1 84 ? 9.774 -0.016 -23.998 1.00 96.88 84 GLU A O 1
ATOM 683 N N . ASP A 1 85 ? 9.075 2.126 -23.920 1.00 96.06 85 ASP A N 1
ATOM 684 C CA . ASP A 1 85 ? 7.738 1.877 -23.402 1.00 96.06 85 ASP A CA 1
ATOM 685 C C . ASP A 1 85 ? 6.745 1.499 -24.518 1.00 96.06 85 ASP A C 1
ATOM 687 O O . ASP A 1 85 ? 7.096 1.342 -25.689 1.00 96.06 85 ASP A O 1
ATOM 691 N N . SER A 1 86 ? 5.463 1.379 -24.164 1.00 96.56 86 SER A N 1
ATOM 692 C CA . SER A 1 86 ? 4.389 1.057 -25.114 1.00 96.56 86 SER A CA 1
ATOM 693 C C . SER A 1 86 ? 4.195 2.090 -26.235 1.00 96.56 86 SER A C 1
ATOM 695 O O . SER A 1 86 ? 3.423 1.839 -27.155 1.00 96.56 86 SER A O 1
ATOM 697 N N . HIS A 1 87 ? 4.844 3.252 -26.155 1.00 96.69 87 HIS A N 1
ATOM 698 C CA . HIS A 1 87 ? 4.789 4.334 -27.136 1.00 96.69 87 HIS A CA 1
ATOM 699 C C . HIS A 1 87 ? 6.150 4.590 -27.805 1.00 96.69 87 HIS A C 1
ATOM 701 O O . HIS A 1 87 ? 6.312 5.622 -28.460 1.00 96.69 87 HIS A O 1
ATOM 707 N N . GLY A 1 88 ? 7.127 3.690 -27.643 1.00 97.12 88 GLY A N 1
ATOM 708 C CA . GLY A 1 88 ? 8.464 3.841 -28.222 1.00 97.12 88 GLY A CA 1
ATOM 709 C C . GLY A 1 88 ? 9.317 4.912 -27.534 1.00 97.12 88 GLY A C 1
ATOM 710 O O . GLY A 1 88 ? 10.239 5.449 -28.144 1.00 97.12 88 GLY A O 1
ATOM 711 N N . LYS A 1 89 ? 8.995 5.296 -26.291 1.00 96.94 89 LYS A N 1
ATOM 712 C CA . LYS A 1 89 ? 9.720 6.331 -25.539 1.00 96.94 89 LYS A CA 1
ATOM 713 C C . LYS A 1 89 ? 10.515 5.739 -24.384 1.00 96.94 89 LYS A C 1
ATOM 715 O O . LYS A 1 89 ? 10.138 4.729 -23.804 1.00 96.94 89 LYS A O 1
ATOM 720 N N . GLN A 1 90 ? 11.604 6.411 -24.025 1.00 96.62 90 GLN A N 1
ATOM 721 C CA . GLN A 1 90 ? 12.412 6.093 -22.847 1.00 96.62 90 GLN A CA 1
ATOM 722 C C . GLN A 1 90 ? 12.065 7.037 -21.693 1.00 96.62 90 GLN A C 1
ATOM 724 O O . GLN A 1 90 ? 11.743 8.209 -21.913 1.00 96.62 90 GLN A O 1
ATOM 729 N N . TRP A 1 91 ? 12.189 6.554 -20.458 1.00 95.75 91 TRP A N 1
ATOM 730 C CA . TRP A 1 91 ? 12.082 7.395 -19.267 1.00 95.75 91 TRP A CA 1
ATOM 731 C C . TRP A 1 91 ? 13.481 7.829 -18.841 1.00 95.75 91 TRP A C 1
ATOM 733 O O . TRP A 1 91 ? 14.185 7.083 -18.169 1.00 95.75 91 TRP A O 1
ATOM 743 N N . ILE A 1 92 ? 13.910 9.021 -19.251 1.00 96.19 92 ILE A N 1
ATOM 744 C CA . ILE A 1 92 ? 15.227 9.560 -18.894 1.00 96.19 92 ILE A CA 1
ATOM 745 C C . ILE A 1 92 ? 15.047 10.667 -17.861 1.00 96.19 92 ILE A C 1
ATOM 747 O O . ILE A 1 92 ? 14.453 11.708 -18.146 1.00 96.19 92 ILE A O 1
ATOM 751 N N . VAL A 1 93 ? 15.570 10.444 -16.657 1.00 93.38 93 VAL A N 1
ATOM 752 C CA . VAL A 1 93 ? 15.543 11.432 -15.577 1.00 93.38 93 VAL A CA 1
ATOM 753 C C . VAL A 1 93 ? 16.765 12.329 -15.703 1.00 93.38 93 VAL A C 1
ATOM 755 O O . VAL A 1 93 ? 17.894 11.920 -15.432 1.00 93.38 93 VAL A O 1
ATOM 758 N N . THR A 1 94 ? 16.545 13.580 -16.096 1.00 88.56 94 THR A N 1
ATOM 759 C CA . THR A 1 94 ? 17.590 14.606 -16.089 1.00 88.56 94 THR A CA 1
ATOM 760 C C . THR A 1 94 ? 17.619 15.255 -14.711 1.00 88.56 94 THR A C 1
ATOM 762 O O . THR A 1 94 ? 16.664 15.931 -14.324 1.00 88.56 94 THR A O 1
ATOM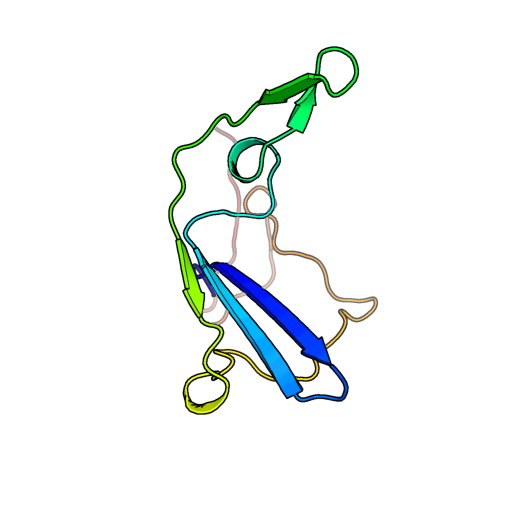 765 N N . ARG A 1 95 ? 18.700 15.058 -13.948 1.00 76.38 95 ARG A N 1
ATOM 766 C CA . ARG A 1 95 ? 18.903 15.812 -12.704 1.00 76.38 95 ARG A CA 1
ATOM 767 C C . ARG A 1 95 ? 19.042 17.295 -13.061 1.00 76.38 95 ARG A C 1
ATOM 769 O O . ARG A 1 95 ? 19.880 17.639 -13.892 1.00 76.38 95 ARG A O 1
ATOM 776 N N . ARG A 1 96 ? 18.179 18.130 -12.483 1.00 60.38 96 ARG A N 1
ATOM 777 C CA . ARG A 1 96 ? 18.363 19.585 -12.451 1.00 60.38 96 ARG A CA 1
ATOM 778 C C . ARG A 1 96 ? 19.283 19.961 -11.303 1.00 60.38 96 ARG A C 1
ATOM 780 O O . ARG A 1 96 ? 19.225 19.251 -10.274 1.00 60.38 96 ARG A O 1
#

Organism: Parelaphostrongylus tenuis (NCBI:txid148309)

Sequence (96 aa):
MPHVKTYTEIIDGNPQWILVTSANLSKAAWGDFQKTKTQLMVRSYELGVLITDSSRLRLPYDYPVMKYSSADEPWLCDISYTKEDSHGKQWIVTRR